Protein AF-A0A7J9HYK7-F1 (afdb_monomer_lite)

Structure (mmCIF, N/CA/C/O backbone):
data_AF-A0A7J9HYK7-F1
#
_entry.id   AF-A0A7J9HYK7-F1
#
loop_
_atom_site.group_PDB
_atom_site.id
_atom_site.type_symbol
_atom_site.label_atom_id
_atom_site.label_alt_id
_atom_site.label_comp_id
_atom_site.label_asym_id
_atom_site.label_entity_id
_atom_site.label_seq_id
_atom_site.pdbx_PDB_ins_code
_atom_site.Cartn_x
_atom_site.Cartn_y
_atom_site.Cartn_z
_atom_site.occupancy
_atom_site.B_iso_or_equiv
_atom_site.auth_seq_id
_atom_site.auth_comp_id
_atom_site.auth_asym_id
_atom_site.auth_atom_id
_atom_site.pdbx_PDB_model_num
ATOM 1 N N . MET A 1 1 ? 26.562 0.306 -13.215 1.00 48.25 1 MET A N 1
ATOM 2 C CA . MET A 1 1 ? 26.871 -1.125 -13.009 1.00 48.25 1 MET A CA 1
ATOM 3 C C . MET A 1 1 ? 25.599 -1.803 -12.551 1.00 48.25 1 MET A C 1
ATOM 5 O O . MET A 1 1 ? 25.025 -1.358 -11.568 1.00 48.25 1 MET A O 1
ATOM 9 N N . GLN A 1 2 ? 25.123 -2.795 -13.296 1.00 59.22 2 GLN A N 1
ATOM 10 C CA . GLN A 1 2 ? 23.996 -3.623 -12.881 1.00 59.22 2 GLN A CA 1
ATOM 11 C C . GLN A 1 2 ? 24.571 -4.710 -11.969 1.00 59.22 2 GLN A C 1
ATOM 13 O O . GLN A 1 2 ? 25.439 -5.466 -12.395 1.00 59.22 2 GLN A O 1
ATOM 18 N N . LEU A 1 3 ? 24.197 -4.687 -10.691 1.00 69.94 3 LEU A N 1
ATOM 19 C CA . LEU A 1 3 ? 24.664 -5.660 -9.708 1.00 69.94 3 LEU A CA 1
ATOM 20 C C . LEU A 1 3 ? 23.997 -7.008 -10.023 1.00 69.94 3 LEU A C 1
ATOM 22 O O . LEU A 1 3 ? 22.774 -7.105 -9.945 1.00 69.94 3 LEU A O 1
ATOM 26 N N . ASP A 1 4 ? 24.780 -8.014 -10.412 1.00 74.56 4 ASP A N 1
ATOM 27 C CA . ASP A 1 4 ? 24.282 -9.377 -10.616 1.00 74.56 4 ASP A CA 1
ATOM 28 C C . ASP A 1 4 ? 24.243 -10.106 -9.268 1.00 74.56 4 ASP A C 1
ATOM 30 O O . ASP A 1 4 ? 25.272 -10.466 -8.699 1.00 74.56 4 ASP A O 1
ATOM 34 N N . CYS A 1 5 ? 23.038 -10.261 -8.724 1.00 79.00 5 CYS A N 1
ATOM 35 C CA . CYS A 1 5 ? 22.779 -10.953 -7.465 1.00 79.00 5 CYS A CA 1
ATOM 36 C C . CYS A 1 5 ? 22.428 -12.441 -7.650 1.00 79.00 5 CYS A C 1
ATOM 38 O O . CYS A 1 5 ? 22.003 -13.082 -6.690 1.00 79.00 5 CYS A O 1
ATOM 40 N N . GLY A 1 6 ? 22.558 -12.999 -8.862 1.00 83.88 6 GLY A N 1
ATOM 41 C CA . GLY A 1 6 ? 22.215 -14.395 -9.156 1.00 83.88 6 GLY A CA 1
ATOM 42 C C . GLY A 1 6 ? 20.713 -14.709 -9.097 1.00 83.88 6 GLY A C 1
ATOM 43 O O . GLY A 1 6 ? 20.322 -15.871 -9.208 1.00 83.88 6 GLY A O 1
ATOM 44 N N . ILE A 1 7 ? 19.852 -13.697 -8.931 1.00 81.00 7 ILE A N 1
ATOM 45 C CA . ILE A 1 7 ? 18.396 -13.861 -8.932 1.00 81.00 7 ILE A CA 1
ATOM 46 C C . ILE A 1 7 ? 17.903 -13.873 -10.379 1.00 81.00 7 ILE A C 1
ATOM 48 O O . ILE A 1 7 ? 17.776 -12.836 -11.026 1.00 81.00 7 ILE A O 1
ATOM 52 N N . THR A 1 8 ? 17.587 -15.064 -10.879 1.00 82.81 8 THR A N 1
ATOM 53 C CA . THR A 1 8 ? 17.142 -15.277 -12.266 1.00 82.81 8 THR A CA 1
ATOM 54 C C . THR A 1 8 ? 15.663 -14.948 -12.490 1.00 82.81 8 THR A C 1
ATOM 56 O O . THR A 1 8 ? 15.257 -14.676 -13.617 1.00 82.81 8 THR A O 1
ATOM 59 N N . ASN A 1 9 ? 14.850 -14.939 -11.428 1.00 83.38 9 ASN A N 1
ATOM 60 C CA . ASN A 1 9 ? 13.437 -14.557 -11.471 1.00 83.38 9 ASN A CA 1
ATOM 61 C C . ASN A 1 9 ? 13.053 -13.776 -10.199 1.00 83.38 9 ASN A C 1
ATOM 63 O O . ASN A 1 9 ? 12.641 -14.386 -9.212 1.00 83.38 9 ASN A O 1
ATOM 67 N N . PRO A 1 10 ? 13.178 -12.438 -10.189 1.00 87.31 10 PRO A N 1
ATOM 68 C CA . PRO A 1 10 ? 13.008 -11.608 -8.991 1.00 87.31 10 PRO A CA 1
ATOM 69 C C . PRO A 1 10 ? 11.537 -11.365 -8.605 1.00 87.31 10 PRO A C 1
ATOM 71 O O . PRO A 1 10 ? 11.194 -10.304 -8.087 1.00 87.31 10 PRO A O 1
ATOM 74 N N . LYS A 1 11 ? 10.640 -12.319 -8.880 1.00 94.12 11 LYS A N 1
ATOM 75 C CA . LYS A 1 11 ? 9.210 -12.176 -8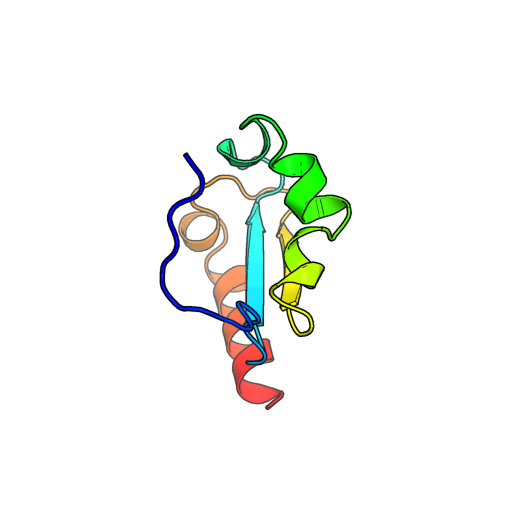.593 1.00 94.12 11 LYS A CA 1
ATOM 76 C C . LYS A 1 11 ? 8.863 -12.653 -7.189 1.00 94.12 11 LYS A C 1
ATOM 78 O O . LYS A 1 11 ? 9.164 -13.784 -6.815 1.00 94.12 11 LYS A O 1
ATOM 83 N N . VAL A 1 12 ? 8.125 -11.825 -6.461 1.00 94.69 12 VAL A N 1
ATOM 84 C CA . VAL A 1 12 ? 7.480 -12.187 -5.198 1.00 94.69 12 VAL A CA 1
ATOM 85 C C . VAL A 1 12 ? 6.056 -12.639 -5.510 1.00 94.69 12 VAL A C 1
ATOM 87 O O . VAL A 1 12 ? 5.187 -11.830 -5.822 1.00 94.69 12 VAL A O 1
ATOM 90 N N . ILE A 1 13 ? 5.826 -13.952 -5.467 1.00 95.62 13 ILE A N 1
ATOM 91 C CA . ILE A 1 13 ? 4.525 -14.562 -5.797 1.00 95.62 13 ILE A CA 1
ATOM 92 C C . ILE A 1 13 ? 3.582 -14.692 -4.594 1.00 95.62 13 ILE A C 1
ATOM 94 O O . ILE A 1 13 ? 2.418 -15.045 -4.772 1.00 95.62 13 ILE A O 1
ATOM 98 N N . ALA A 1 14 ? 4.063 -14.429 -3.378 1.00 95.69 14 ALA A N 1
ATOM 99 C CA . ALA A 1 14 ? 3.226 -14.474 -2.186 1.00 95.69 14 ALA A CA 1
ATOM 100 C C . ALA A 1 14 ? 2.106 -13.415 -2.274 1.00 95.69 14 ALA A C 1
ATOM 102 O O . ALA A 1 14 ? 2.388 -12.286 -2.699 1.00 95.69 14 ALA A O 1
ATOM 103 N N . PRO A 1 15 ? 0.863 -13.738 -1.862 1.00 97.31 15 PRO A N 1
ATOM 104 C CA . PRO A 1 15 ? -0.170 -12.728 -1.658 1.00 97.31 15 PRO A CA 1
ATOM 105 C C . PRO A 1 15 ? 0.385 -11.613 -0.776 1.00 97.31 15 PRO A C 1
ATOM 107 O O . PRO A 1 15 ? 1.003 -11.887 0.253 1.00 97.31 15 PRO A O 1
ATOM 110 N N . SER A 1 16 ? 0.218 -10.365 -1.196 1.00 97.44 16 SER A N 1
ATOM 111 C CA . SER A 1 16 ? 0.803 -9.215 -0.506 1.00 97.44 16 SER A CA 1
ATOM 112 C C . SER A 1 16 ? -0.190 -8.063 -0.465 1.00 97.44 16 SER A C 1
ATOM 114 O O . SER A 1 16 ? -0.934 -7.856 -1.420 1.00 97.44 16 SER A O 1
ATOM 116 N N . LEU A 1 17 ? -0.154 -7.282 0.612 1.00 98.00 17 LEU A N 1
ATOM 117 C CA . LEU A 1 17 ? -0.944 -6.066 0.770 1.00 98.00 17 LEU A CA 1
ATOM 118 C C . LEU A 1 17 ? -0.012 -4.886 1.060 1.00 98.00 17 LEU A C 1
ATOM 120 O O . LEU A 1 17 ? 0.753 -4.920 2.022 1.00 98.00 17 LEU A O 1
ATOM 124 N N . LEU A 1 18 ? -0.103 -3.834 0.247 1.00 98.06 18 LEU A N 1
ATOM 125 C CA . LEU A 1 18 ? 0.479 -2.524 0.522 1.00 98.06 18 LEU A CA 1
ATOM 126 C C . LEU A 1 18 ? -0.631 -1.573 0.976 1.00 98.06 18 LEU A C 1
ATOM 128 O O . LEU A 1 18 ? -1.532 -1.253 0.203 1.00 98.06 18 LEU A O 1
ATOM 132 N N . ILE A 1 19 ? -0.540 -1.099 2.216 1.00 98.44 19 ILE A N 1
ATOM 133 C CA . ILE A 1 19 ? -1.394 -0.035 2.752 1.00 98.44 19 ILE A CA 1
ATOM 134 C C . ILE A 1 19 ? -0.555 1.238 2.780 1.00 98.44 19 ILE A C 1
ATOM 136 O O . ILE A 1 19 ? 0.526 1.247 3.366 1.00 98.44 19 ILE A O 1
ATOM 140 N N . MET A 1 20 ? -1.021 2.297 2.126 1.00 97.69 20 MET A N 1
ATOM 141 C CA . MET A 1 20 ? -0.263 3.537 1.979 1.00 97.69 20 MET A CA 1
ATOM 142 C C . MET A 1 20 ? -1.169 4.754 2.143 1.00 97.69 20 MET A C 1
ATOM 144 O O . MET A 1 20 ? -2.286 4.783 1.634 1.00 97.69 20 MET A O 1
ATOM 148 N N . GLY A 1 21 ? -0.675 5.785 2.823 1.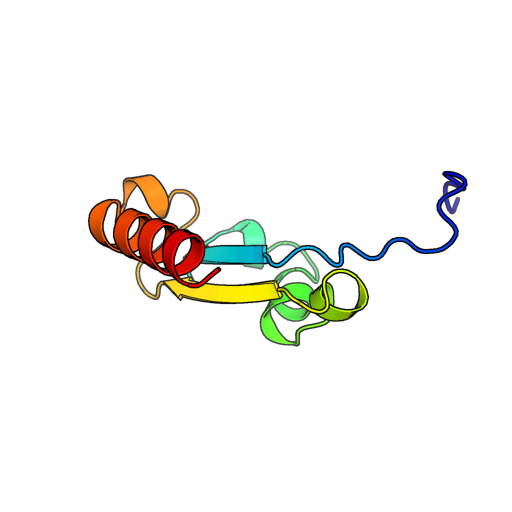00 98.00 21 GLY A N 1
ATOM 149 C CA . GLY A 1 21 ? -1.335 7.084 2.861 1.00 98.00 21 GLY A CA 1
ATOM 150 C C . GLY A 1 21 ? -1.190 7.844 1.540 1.00 98.00 21 GLY A C 1
ATOM 151 O O . GLY A 1 21 ? -0.099 7.905 0.979 1.00 98.00 21 GLY A O 1
ATOM 152 N N . GLU A 1 22 ? -2.253 8.483 1.045 1.00 96.25 22 GLU A N 1
ATOM 153 C CA . GLU A 1 22 ? -2.176 9.292 -0.184 1.00 96.25 22 GLU A CA 1
ATOM 154 C C . GLU A 1 22 ? -1.229 10.489 -0.069 1.00 96.25 22 GLU A C 1
ATOM 156 O O . GLU A 1 22 ? -0.708 10.970 -1.076 1.00 96.25 22 GLU A O 1
ATOM 161 N N . LYS A 1 23 ? -0.990 10.963 1.157 1.00 96.44 23 LYS A N 1
ATOM 162 C CA . LYS A 1 23 ? -0.129 12.108 1.463 1.00 96.44 23 LYS A CA 1
ATOM 163 C C . LYS A 1 23 ? 1.277 11.676 1.904 1.00 96.44 23 LYS A C 1
ATOM 165 O O . LYS A 1 23 ? 2.024 12.508 2.421 1.00 96.44 23 LYS A O 1
ATOM 170 N N . ASP A 1 24 ? 1.644 10.400 1.742 1.00 97.94 24 ASP A N 1
ATOM 171 C CA . ASP A 1 24 ? 2.990 9.911 2.053 1.00 97.94 24 ASP A CA 1
ATOM 172 C C . ASP A 1 24 ? 4.037 10.619 1.174 1.00 97.94 24 ASP A C 1
ATOM 174 O O . ASP A 1 24 ? 3.926 10.693 -0.052 1.00 97.94 24 ASP A O 1
ATOM 178 N N . TYR A 1 25 ? 5.082 11.152 1.807 1.00 97.12 25 TYR A N 1
ATOM 179 C CA . TYR A 1 25 ? 6.153 11.850 1.106 1.00 97.12 25 TYR A CA 1
ATOM 180 C C . TYR A 1 25 ? 6.989 10.915 0.221 1.00 97.12 25 TYR A C 1
ATOM 182 O O . TYR A 1 25 ? 7.639 11.410 -0.699 1.00 97.12 25 TYR A O 1
ATOM 190 N N . VAL A 1 26 ? 6.939 9.593 0.434 1.00 96.94 26 VAL A N 1
ATOM 191 C CA . VAL A 1 26 ? 7.533 8.5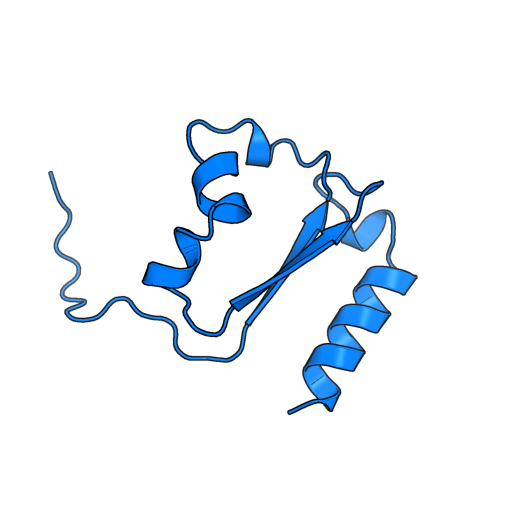83 -0.458 1.00 96.94 26 VAL A CA 1
ATOM 192 C C . VAL A 1 26 ? 7.050 8.754 -1.899 1.00 96.94 26 VAL A C 1
ATOM 194 O O . VAL A 1 26 ? 7.833 8.583 -2.830 1.00 96.94 26 VAL A O 1
ATOM 197 N N . MET A 1 27 ? 5.805 9.191 -2.113 1.00 95.56 27 MET A N 1
ATOM 198 C CA . MET A 1 27 ? 5.262 9.427 -3.457 1.00 95.56 27 MET A CA 1
ATOM 199 C C . MET A 1 27 ? 5.965 10.574 -4.195 1.00 95.56 27 MET A C 1
ATOM 201 O O . MET A 1 27 ? 5.989 10.598 -5.422 1.00 95.56 27 MET A O 1
ATOM 205 N N . LYS A 1 28 ? 6.608 11.494 -3.463 1.00 95.81 28 LYS A N 1
ATOM 206 C CA . LYS A 1 28 ? 7.398 12.593 -4.039 1.00 95.81 28 LYS A CA 1
ATOM 207 C C . LYS A 1 28 ? 8.793 12.150 -4.482 1.00 95.81 28 LYS A C 1
ATOM 209 O O . LYS A 1 28 ? 9.491 12.923 -5.138 1.00 95.81 28 LYS A O 1
ATOM 214 N N . SER A 1 29 ? 9.229 10.942 -4.121 1.00 96.69 29 SER A N 1
ATOM 215 C CA . SER A 1 29 ? 10.487 10.394 -4.618 1.00 96.69 29 SER A CA 1
ATOM 216 C C . SER A 1 29 ? 10.397 10.172 -6.134 1.00 96.69 29 SER A C 1
ATOM 218 O O . SER A 1 29 ? 9.388 9.645 -6.611 1.00 96.69 29 SER A O 1
ATOM 220 N N . PRO A 1 30 ? 11.430 10.545 -6.914 1.00 97.75 30 PRO A N 1
ATOM 221 C CA . PRO A 1 30 ? 11.391 10.440 -8.370 1.00 97.75 30 PRO A CA 1
ATOM 222 C C . PRO A 1 30 ? 10.967 9.048 -8.858 1.00 97.75 30 PRO A C 1
ATOM 224 O O . PRO A 1 30 ? 11.600 8.047 -8.531 1.00 97.75 30 PRO A O 1
ATOM 227 N N . GLY A 1 31 ? 9.886 8.994 -9.641 1.00 96.94 31 GLY A N 1
ATOM 228 C CA . GLY A 1 31 ? 9.353 7.766 -10.240 1.00 96.94 31 GLY A CA 1
ATOM 229 C C . GLY A 1 31 ? 8.528 6.867 -9.311 1.00 96.94 31 GLY A C 1
ATOM 230 O O . GLY A 1 31 ? 7.900 5.936 -9.808 1.00 96.94 31 GLY A O 1
ATOM 231 N N . MET A 1 32 ? 8.476 7.134 -8.001 1.00 97.38 32 MET A N 1
ATOM 232 C CA . MET A 1 32 ? 7.778 6.266 -7.044 1.00 97.38 32 MET A CA 1
ATOM 233 C C . MET A 1 32 ? 6.260 6.290 -7.235 1.00 97.38 32 MET A C 1
ATOM 235 O O . MET A 1 32 ? 5.623 5.238 -7.256 1.00 97.38 32 MET A O 1
ATOM 239 N N . GLU A 1 33 ? 5.683 7.476 -7.433 1.00 96.25 33 GLU A N 1
ATOM 240 C CA . GLU A 1 33 ? 4.243 7.598 -7.654 1.00 96.25 33 GLU A CA 1
ATOM 241 C C . GLU A 1 33 ? 3.782 6.797 -8.876 1.00 96.25 33 GLU A C 1
ATOM 243 O O . GLU A 1 33 ? 2.848 6.001 -8.779 1.00 96.25 33 GLU A O 1
ATOM 248 N N . ASP A 1 34 ? 4.488 6.935 -9.997 1.00 97.56 34 ASP A N 1
ATOM 249 C CA . ASP A 1 34 ? 4.232 6.154 -11.205 1.00 97.56 34 ASP A CA 1
ATOM 250 C C . ASP A 1 34 ? 4.453 4.656 -10.969 1.00 97.56 34 ASP A C 1
ATOM 252 O O . ASP A 1 34 ? 3.641 3.837 -11.404 1.00 97.56 34 ASP A O 1
ATOM 256 N N . TYR A 1 35 ? 5.520 4.292 -10.254 1.00 97.75 35 TYR A N 1
ATOM 257 C CA . TYR A 1 35 ? 5.854 2.901 -9.965 1.00 97.75 35 TYR A CA 1
ATOM 258 C C . TYR A 1 35 ? 4.722 2.169 -9.232 1.00 97.75 35 TYR A C 1
ATOM 260 O O . TYR A 1 35 ? 4.389 1.028 -9.573 1.00 97.75 35 TYR A O 1
ATOM 268 N N . ILE A 1 36 ? 4.092 2.847 -8.271 1.00 97.44 36 ILE A N 1
ATOM 269 C CA . ILE A 1 36 ? 2.999 2.306 -7.464 1.00 97.44 36 ILE A CA 1
ATOM 270 C C . ILE A 1 36 ? 1.644 2.481 -8.170 1.00 97.44 36 ILE A C 1
ATOM 272 O O . ILE A 1 36 ? 0.964 1.488 -8.432 1.00 97.44 36 ILE A O 1
ATOM 276 N N . ARG A 1 37 ? 1.244 3.710 -8.536 1.00 95.75 37 ARG A N 1
ATOM 277 C CA . ARG A 1 37 ? -0.106 4.005 -9.067 1.00 95.75 37 ARG A CA 1
ATOM 278 C C . ARG A 1 37 ? -0.350 3.446 -10.464 1.00 95.75 37 ARG A C 1
ATOM 280 O O . ARG A 1 37 ? -1.467 3.025 -10.748 1.00 95.75 37 ARG A O 1
ATOM 287 N N . LYS A 1 38 ? 0.668 3.398 -11.333 1.00 96.75 38 LYS A N 1
ATOM 288 C CA . LYS A 1 38 ? 0.545 2.767 -12.663 1.00 96.75 38 LYS A CA 1
ATOM 289 C C . LYS A 1 38 ? 0.748 1.249 -12.609 1.00 96.75 38 LYS A C 1
ATOM 291 O O . LYS A 1 38 ? 0.707 0.593 -13.645 1.00 96.75 38 LYS A O 1
ATOM 296 N N . GLY A 1 39 ? 0.971 0.681 -11.420 1.00 95.06 39 GLY A N 1
ATOM 297 C CA . GLY A 1 39 ? 1.090 -0.761 -11.213 1.00 95.06 39 GLY A CA 1
ATOM 298 C C . GLY A 1 39 ? 2.394 -1.379 -11.722 1.00 95.06 39 GLY A C 1
ATOM 299 O O . GLY A 1 39 ? 2.456 -2.598 -11.859 1.00 95.06 39 GLY A O 1
ATOM 300 N N . ILE A 1 40 ? 3.445 -0.591 -11.979 1.00 97.12 40 ILE A N 1
ATOM 301 C CA . ILE A 1 40 ? 4.754 -1.108 -12.425 1.00 97.12 40 ILE A CA 1
ATOM 302 C C . ILE A 1 40 ? 5.330 -2.075 -11.379 1.00 97.12 40 ILE A C 1
ATOM 304 O O . ILE A 1 40 ? 5.879 -3.114 -11.742 1.00 97.12 40 ILE A O 1
ATOM 308 N N . VAL A 1 41 ? 5.103 -1.814 -10.086 1.00 96.88 41 VAL A N 1
ATOM 309 C CA . VAL A 1 41 ? 5.447 -2.725 -8.979 1.00 96.88 41 VAL A CA 1
ATOM 310 C C . VAL A 1 41 ? 4.918 -4.154 -9.171 1.00 96.88 41 VAL A C 1
ATOM 312 O O . VAL A 1 41 ? 5.576 -5.121 -8.779 1.00 96.88 41 VAL A O 1
ATOM 315 N N . LYS A 1 42 ? 3.780 -4.330 -9.858 1.00 96.50 42 LYS A N 1
ATOM 316 C CA . LYS A 1 42 ? 3.182 -5.651 -10.107 1.00 96.50 42 LYS A CA 1
ATOM 317 C C . LYS A 1 42 ? 3.964 -6.503 -11.110 1.00 96.50 42 LYS A C 1
ATOM 319 O O . LYS A 1 42 ? 3.746 -7.710 -11.168 1.00 96.50 42 LYS A O 1
ATOM 324 N N . GLN A 1 43 ? 4.915 -5.927 -11.852 1.00 95.56 43 GLN A N 1
ATOM 325 C CA . GLN A 1 43 ? 5.860 -6.700 -12.671 1.00 95.56 43 GLN A CA 1
ATOM 326 C C . GLN A 1 43 ? 6.706 -7.653 -11.809 1.00 95.56 43 GLN A C 1
ATOM 328 O O . GLN A 1 43 ? 7.020 -8.765 -12.243 1.00 95.56 43 GLN A O 1
ATOM 333 N N . PHE A 1 44 ? 7.019 -7.232 -10.577 1.00 95.62 44 PHE A N 1
ATOM 334 C CA . PHE A 1 44 ? 7.747 -8.019 -9.581 1.00 95.62 44 PHE A CA 1
ATOM 335 C C . PHE A 1 44 ? 6.814 -8.668 -8.552 1.00 95.62 44 PHE A C 1
ATOM 337 O O . PHE A 1 44 ? 7.108 -9.762 -8.082 1.00 95.62 44 PHE A O 1
ATOM 344 N N . MET A 1 45 ? 5.683 -8.037 -8.227 1.00 97.38 45 MET A N 1
ATOM 345 C CA . MET A 1 45 ? 4.719 -8.524 -7.232 1.00 97.38 45 MET A CA 1
ATOM 346 C C . MET A 1 45 ? 3.323 -8.719 -7.853 1.00 97.38 45 MET A C 1
ATOM 348 O O . MET A 1 45 ? 2.426 -7.906 -7.622 1.00 97.38 45 MET A O 1
ATOM 352 N N . PRO A 1 46 ? 3.106 -9.763 -8.674 1.00 96.94 46 PRO A N 1
ATOM 353 C CA . PRO A 1 46 ? 1.859 -9.930 -9.429 1.00 96.94 46 PRO A CA 1
ATOM 354 C C . PRO A 1 46 ? 0.608 -10.051 -8.545 1.00 96.94 46 PRO A C 1
ATOM 356 O O . PRO A 1 46 ? -0.465 -9.615 -8.954 1.00 96.94 46 PRO A O 1
ATOM 359 N N . ASN A 1 47 ? 0.760 -10.577 -7.327 1.00 96.94 47 ASN A N 1
ATOM 360 C CA . ASN A 1 47 ? -0.324 -10.806 -6.367 1.00 96.94 47 ASN A CA 1
ATOM 361 C C . ASN A 1 47 ? -0.403 -9.705 -5.289 1.00 96.94 47 ASN A C 1
ATOM 363 O O . ASN A 1 47 ? -0.833 -9.965 -4.167 1.00 96.94 47 ASN A O 1
ATOM 367 N N . LEU A 1 48 ? 0.079 -8.497 -5.605 1.00 98.00 48 LEU A N 1
ATOM 368 C CA . LEU A 1 48 ? 0.021 -7.342 -4.711 1.00 98.00 48 LEU A CA 1
ATOM 369 C C . LEU A 1 48 ? -1.322 -6.615 -4.831 1.00 98.00 48 LEU A C 1
ATOM 371 O O . LEU A 1 48 ? -1.654 -6.072 -5.892 1.00 98.00 48 LEU A O 1
ATOM 375 N N . ASP A 1 49 ? -2.026 -6.515 -3.711 1.00 97.75 49 ASP A N 1
ATOM 376 C CA . ASP A 1 49 ? -3.114 -5.568 -3.506 1.00 97.75 49 ASP A CA 1
ATOM 377 C C . ASP A 1 49 ? -2.573 -4.264 -2.919 1.00 97.75 49 ASP A C 1
ATOM 379 O O . ASP A 1 49 ? -1.643 -4.261 -2.112 1.00 97.75 49 ASP A O 1
ATOM 383 N N . ILE A 1 50 ? -3.140 -3.137 -3.348 1.00 97.94 50 ILE A N 1
ATOM 384 C CA . ILE A 1 50 ? -2.709 -1.804 -2.921 1.00 97.94 50 ILE A CA 1
ATOM 385 C C . ILE A 1 50 ? -3.939 -1.035 -2.460 1.00 97.94 50 ILE A C 1
ATOM 387 O O . ILE A 1 50 ? -4.911 -0.917 -3.207 1.00 97.94 50 ILE A O 1
ATOM 391 N N . ILE A 1 51 ? -3.881 -0.498 -1.246 1.00 97.94 51 ILE A N 1
ATOM 392 C CA . ILE A 1 51 ? -4.921 0.346 -0.666 1.00 97.94 51 ILE A CA 1
ATOM 393 C C . ILE A 1 51 ? -4.321 1.711 -0.357 1.00 97.94 51 ILE A C 1
ATOM 395 O O . ILE A 1 51 ? -3.336 1.821 0.373 1.00 97.94 51 ILE A O 1
ATOM 399 N N . PHE A 1 52 ? -4.953 2.747 -0.904 1.00 97.75 52 PHE A N 1
ATOM 400 C CA . PHE A 1 52 ? -4.618 4.135 -0.627 1.00 97.75 52 PHE A CA 1
ATOM 401 C C . PHE A 1 52 ? -5.589 4.712 0.400 1.00 97.75 52 PHE A C 1
ATOM 403 O O . PHE A 1 52 ? -6.802 4.693 0.197 1.00 97.75 52 PHE A O 1
ATOM 410 N N . MET A 1 53 ? -5.057 5.241 1.496 1.00 97.69 53 MET A N 1
ATOM 411 C CA . MET A 1 53 ? -5.825 5.900 2.548 1.00 97.69 53 MET A CA 1
ATOM 412 C C . MET A 1 53 ? -5.751 7.413 2.340 1.00 97.69 53 MET A C 1
ATOM 414 O O . MET A 1 53 ? -4.688 8.006 2.523 1.00 97.69 53 MET A O 1
ATOM 418 N N . SER A 1 54 ? -6.868 8.036 1.951 1.00 95.56 54 SER A N 1
ATOM 419 C CA . SER A 1 54 ? -6.922 9.444 1.507 1.00 95.56 54 SER A CA 1
ATOM 420 C C . SER A 1 54 ? -6.363 10.442 2.527 1.00 95.56 54 SER A C 1
ATOM 422 O O . SER A 1 54 ? -5.674 11.398 2.169 1.00 95.56 54 SER A O 1
ATOM 424 N N . GLU A 1 55 ? -6.606 10.202 3.818 1.00 94.25 55 GLU A N 1
ATOM 425 C CA . GLU A 1 55 ? -6.113 11.061 4.902 1.00 94.25 55 GLU A CA 1
ATOM 426 C C . GLU A 1 55 ? -4.759 10.629 5.477 1.00 94.25 55 GLU A C 1
ATOM 428 O O . GLU A 1 55 ? -4.156 11.371 6.254 1.00 94.25 55 GLU A O 1
ATOM 433 N N . GLY A 1 56 ? -4.255 9.461 5.074 1.00 96.62 56 GLY A N 1
ATOM 434 C CA . GLY A 1 56 ? -2.993 8.921 5.558 1.00 96.62 56 GLY A CA 1
ATOM 435 C C . GLY A 1 56 ? -1.783 9.657 4.988 1.00 96.62 56 GLY A C 1
ATOM 436 O O . GLY A 1 56 ? -1.755 10.042 3.817 1.00 96.62 56 GLY A O 1
ATOM 437 N N . ASN A 1 57 ? -0.744 9.793 5.804 1.00 96.31 57 ASN A N 1
ATOM 438 C CA . ASN A 1 57 ? 0.603 10.162 5.388 1.00 96.31 57 ASN A CA 1
ATOM 439 C C . ASN A 1 57 ? 1.562 8.975 5.595 1.00 96.31 57 ASN A C 1
ATOM 441 O O . ASN A 1 57 ? 1.166 7.826 5.420 1.00 96.31 57 ASN A O 1
ATOM 445 N N . HIS A 1 58 ? 2.824 9.246 5.920 1.00 97.69 58 HIS A N 1
ATOM 446 C CA . HIS A 1 58 ? 3.854 8.222 6.066 1.00 97.69 58 HIS A CA 1
ATOM 447 C C . HIS A 1 58 ? 3.621 7.250 7.233 1.00 97.69 58 HIS A C 1
ATOM 449 O O . HIS A 1 58 ? 3.960 6.077 7.136 1.00 97.69 58 HIS A O 1
ATOM 455 N N . PHE A 1 59 ? 3.019 7.717 8.330 1.00 97.94 59 PHE A N 1
ATOM 456 C CA . PHE A 1 59 ? 2.767 6.900 9.523 1.00 97.94 59 PHE A CA 1
ATOM 457 C C . PHE A 1 59 ? 1.297 6.482 9.599 1.00 97.94 59 PHE A C 1
ATOM 459 O O . PHE A 1 59 ? 0.653 6.611 10.639 1.00 97.94 59 PHE A O 1
ATOM 466 N N . VAL A 1 60 ? 0.730 6.016 8.482 1.00 98.06 60 VAL A N 1
ATOM 467 C CA . VAL A 1 60 ? -0.713 5.750 8.360 1.00 98.06 60 VAL A CA 1
ATOM 468 C C . VAL A 1 60 ? -1.242 4.763 9.409 1.00 98.06 60 VAL A C 1
ATOM 470 O O . VAL A 1 60 ? -2.356 4.926 9.895 1.00 98.06 60 VAL A O 1
ATOM 473 N N . GLN A 1 61 ? -0.422 3.800 9.832 1.00 98.00 61 GLN A N 1
ATOM 474 C CA . GLN A 1 61 ? -0.738 2.853 10.903 1.00 98.00 61 GLN A CA 1
ATOM 475 C C . GLN A 1 61 ? -0.872 3.502 12.285 1.00 98.00 61 GLN A C 1
ATOM 477 O O . GLN A 1 61 ? -1.604 2.991 13.123 1.00 98.00 61 GLN A O 1
ATOM 482 N N . GLU A 1 62 ? -0.187 4.619 12.533 1.00 98.19 62 GLU A N 1
ATOM 483 C CA . GLU A 1 62 ? -0.312 5.383 13.781 1.00 98.19 62 GLU A CA 1
ATOM 484 C C . GLU A 1 62 ? -1.445 6.409 13.694 1.00 98.19 62 GLU A C 1
ATOM 486 O O . GLU A 1 62 ? -2.106 6.695 14.688 1.00 98.19 62 GLU A O 1
ATOM 491 N N . GLN A 1 63 ? -1.693 6.954 12.501 1.00 98.00 63 GLN A N 1
ATOM 492 C CA . GLN A 1 63 ? -2.743 7.947 12.277 1.00 98.00 63 GLN A CA 1
ATOM 493 C C . GLN A 1 63 ? -4.147 7.349 12.233 1.00 98.00 63 GLN A C 1
ATOM 495 O O . GLN A 1 63 ? -5.091 7.957 12.730 1.00 98.00 63 GLN A O 1
ATOM 500 N N . LEU A 1 64 ? -4.285 6.190 11.588 1.00 97.88 64 LEU A N 1
ATOM 501 C CA . LEU A 1 64 ? -5.555 5.524 11.311 1.00 97.88 64 LEU A CA 1
ATOM 502 C C . LEU A 1 64 ? -5.489 4.053 11.773 1.00 97.88 64 LEU A C 1
ATOM 504 O O . LEU A 1 64 ? -5.724 3.142 10.973 1.00 97.88 64 LEU A O 1
ATOM 508 N N . PRO A 1 65 ? -5.152 3.793 13.053 1.00 98.12 65 PRO A N 1
ATOM 509 C CA . PRO A 1 65 ? -4.808 2.457 13.538 1.00 98.12 65 PRO A CA 1
ATOM 510 C C . PRO A 1 65 ? -5.956 1.457 13.399 1.00 98.12 65 PRO A C 1
ATOM 512 O O . PRO A 1 65 ? -5.727 0.320 13.004 1.00 98.12 65 PRO A O 1
ATOM 515 N N . GLU A 1 66 ? -7.194 1.870 13.677 1.00 98.38 66 GLU A N 1
ATOM 516 C CA . GLU A 1 66 ? -8.369 0.995 13.569 1.00 98.38 66 GLU A CA 1
ATOM 517 C C . GLU A 1 66 ? -8.572 0.511 12.130 1.00 98.38 66 GLU A C 1
ATOM 519 O O . GLU A 1 66 ? -8.659 -0.690 11.884 1.00 98.38 66 GLU A O 1
ATOM 524 N N . GLN A 1 67 ? -8.528 1.434 11.167 1.00 98.25 67 GLN A N 1
ATOM 525 C CA . GLN A 1 67 ? -8.690 1.123 9.747 1.00 98.25 67 GLN A CA 1
ATOM 526 C C . GLN A 1 67 ? -7.556 0.227 9.235 1.00 98.25 67 GLN A C 1
ATOM 528 O O . GLN A 1 67 ? -7.804 -0.751 8.534 1.00 98.25 67 GLN A O 1
ATOM 533 N N . VAL A 1 68 ? -6.305 0.524 9.602 1.00 98.31 68 VAL A N 1
ATOM 534 C CA . VAL A 1 68 ? -5.157 -0.305 9.209 1.00 98.31 68 VAL A CA 1
ATOM 535 C C . VAL A 1 68 ? -5.261 -1.709 9.810 1.00 98.31 68 VAL A C 1
ATOM 537 O O . VAL A 1 68 ? -5.048 -2.691 9.097 1.00 98.31 68 VAL A O 1
ATOM 540 N N . ASN A 1 69 ? -5.648 -1.828 11.081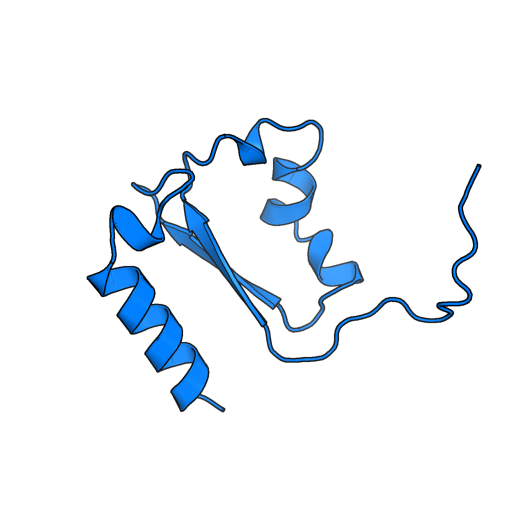 1.00 98.44 69 ASN A N 1
ATOM 541 C CA . ASN A 1 69 ? -5.844 -3.120 11.736 1.00 98.44 69 ASN A CA 1
ATOM 542 C C . ASN A 1 69 ? -6.941 -3.946 11.053 1.00 98.44 69 ASN A C 1
ATOM 544 O O . ASN A 1 69 ? -6.737 -5.132 10.792 1.00 98.44 69 ASN A O 1
ATOM 548 N N . GLU A 1 70 ? -8.078 -3.336 10.714 1.00 98.38 70 GLU A N 1
ATOM 549 C CA . GLU A 1 70 ? -9.165 -4.006 9.994 1.00 98.38 70 GLU A CA 1
ATOM 550 C C . GLU A 1 70 ? -8.722 -4.518 8.619 1.00 98.38 70 GLU A C 1
ATOM 552 O O . GLU A 1 70 ? -9.056 -5.646 8.247 1.00 98.38 70 GLU A O 1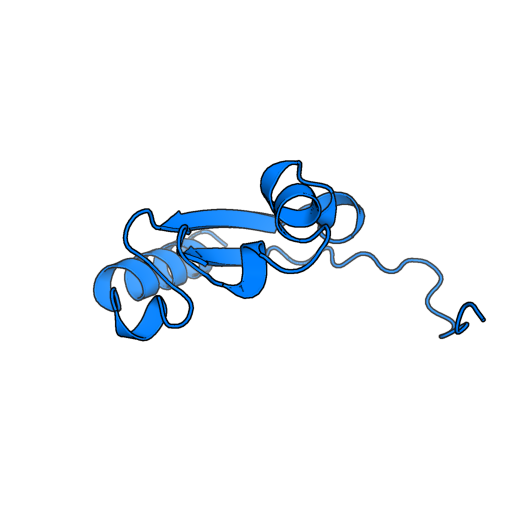
ATOM 557 N N . LEU A 1 71 ? -7.932 -3.734 7.877 1.00 98.12 71 LEU A N 1
ATOM 558 C CA . LEU A 1 71 ? -7.381 -4.142 6.583 1.00 98.12 71 LEU A CA 1
ATOM 559 C C . LEU A 1 71 ? -6.433 -5.339 6.717 1.00 98.12 71 LEU A C 1
ATOM 561 O O . LEU A 1 71 ? -6.538 -6.291 5.941 1.00 98.12 71 LEU A O 1
ATOM 565 N N . ILE A 1 72 ? -5.550 -5.321 7.719 1.00 98.31 72 ILE A N 1
ATOM 566 C CA . ILE A 1 72 ? -4.627 -6.428 8.001 1.00 98.31 72 ILE A CA 1
ATOM 567 C C . ILE A 1 72 ? -5.409 -7.692 8.369 1.00 98.31 72 ILE A C 1
ATOM 569 O O . ILE A 1 72 ? -5.191 -8.742 7.766 1.00 98.31 72 ILE A O 1
ATOM 573 N N . LEU A 1 73 ? -6.350 -7.603 9.313 1.00 98.25 73 LEU A N 1
ATOM 574 C CA . LEU A 1 73 ? -7.168 -8.745 9.729 1.00 98.25 73 LEU A CA 1
ATOM 575 C C . LEU A 1 73 ? -7.986 -9.301 8.558 1.00 98.25 73 LEU A C 1
ATOM 577 O O . LEU A 1 73 ? -8.023 -10.514 8.357 1.00 98.25 73 LEU A O 1
ATOM 581 N N . SER A 1 74 ? -8.583 -8.432 7.740 1.00 97.69 74 SER A N 1
ATOM 582 C CA . SER A 1 74 ? -9.344 -8.830 6.549 1.00 97.69 74 SER A CA 1
ATOM 583 C C . SER A 1 74 ? -8.477 -9.542 5.511 1.00 97.69 74 SER A C 1
ATOM 585 O O . SER A 1 74 ? -8.926 -10.492 4.877 1.00 97.69 74 SER A O 1
ATOM 587 N N . PHE A 1 75 ? -7.234 -9.099 5.322 1.00 97.69 75 PHE A N 1
ATOM 588 C CA . PHE A 1 75 ? -6.288 -9.750 4.420 1.00 97.69 75 PHE A CA 1
ATOM 589 C C . PHE A 1 75 ? -5.839 -11.120 4.943 1.00 97.69 75 PHE A C 1
ATOM 591 O O . PHE A 1 75 ? -5.803 -12.087 4.186 1.00 97.69 75 PHE A O 1
ATOM 598 N N . LEU A 1 76 ? -5.548 -11.230 6.242 1.00 96.88 76 LEU A N 1
ATOM 599 C CA . LEU A 1 76 ? -5.094 -12.480 6.858 1.00 96.88 76 LEU A CA 1
ATOM 600 C C . LEU A 1 76 ? -6.199 -13.537 6.968 1.00 96.88 76 LEU A C 1
ATOM 602 O O . LEU A 1 76 ? -5.901 -14.722 6.929 1.00 96.88 76 LEU A O 1
ATOM 606 N N . THR A 1 77 ? -7.460 -13.122 7.094 1.00 95.19 77 THR A N 1
ATOM 607 C CA . THR A 1 77 ? -8.615 -14.033 7.214 1.00 95.19 77 THR A CA 1
ATOM 608 C C . THR A 1 77 ? -9.210 -14.470 5.876 1.00 95.19 77 THR A C 1
ATOM 610 O O . THR A 1 77 ? -9.997 -15.412 5.842 1.00 95.19 77 THR A O 1
ATOM 613 N N . LYS A 1 78 ? -8.853 -13.806 4.770 1.00 81.81 78 LYS A N 1
ATOM 614 C CA . LYS A 1 78 ? -9.282 -14.177 3.411 1.00 81.81 78 LYS A CA 1
ATOM 615 C C . LYS A 1 78 ? -8.496 -15.344 2.802 1.00 81.81 78 LYS A C 1
ATOM 617 O O . LYS A 1 78 ? -8.912 -15.825 1.749 1.00 81.81 78 LYS A O 1
ATOM 622 N N . ASN A 1 79 ? -7.385 -15.751 3.419 1.00 52.84 79 ASN A N 1
ATOM 623 C CA . ASN A 1 79 ? -6.469 -16.775 2.908 1.00 52.84 79 ASN A CA 1
ATOM 624 C C . ASN A 1 79 ? -6.546 -18.069 3.719 1.00 52.84 79 ASN A C 1
ATOM 626 O O . ASN A 1 79 ? -6.527 -17.979 4.966 1.00 52.84 79 ASN A O 1
#

Radius of gyration: 14.62 Å; chains: 1; bounding box: 36×29×27 Å

Secondary structure (DSSP, 8-state):
-----S-S-----S-EEEEEETT-GGGGSTTHHHHHHT-GGGGT-TTEEEEEETT-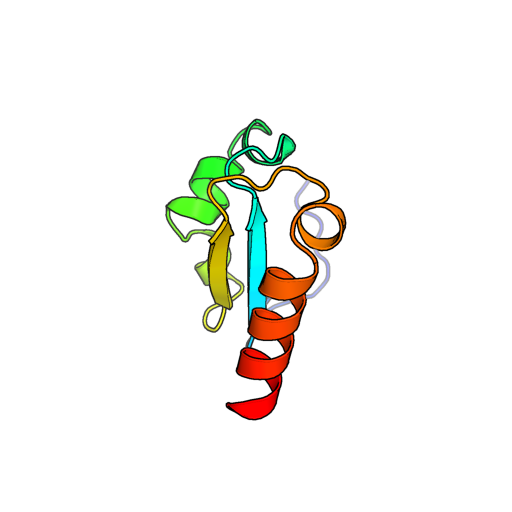-TTHHHHSHHHHHHHHHHHHH--

Sequence (79 aa):
MQLDCGITNPKVIAPSLLIMGEKDYVMKSPGMEDYIRKGIVKQFMPNLDIIFMSEGNHFVQEQLPEQVNELILSFLTKN

Foldseek 3Di:
DPDCPVCPQQADADQEEAEAEPAECCCVPPCRVCCVVVVVVCSRYVNYDYHYDDHDYNPNCVVPVVVVVVVVVVSVVVD

pLDDT: mean 93.56, std 9.81, range [48.25, 98.44]

Organism: NCBI:txid34285

InterPro domains:
  IPR000639 Epoxide hydrolase-like [PR00412] (14-30)
  IPR000639 Epoxide hydrolase-like [PR00412] (53-75)
  IPR029058 Alpha/Beta hydrolase fold [G3DSA:3.40.50.1820] (1-79)
  IPR029058 Alpha/Beta hydrolase fold [SSF53474] (10-78)